Protein AF-A0A8C9F051-F1 (afdb_monomer_lite)

Radius of gyration: 27.18 Å; chains: 1; bounding box: 71×19×68 Å

pLDDT: mean 73.29, std 19.91, range [35.72, 96.06]

Sequence (101 aa):
MGLETEPLFQAWSYFRRRKFRQCSELCSQLLEGAPGEQAAWSLKTRALTEMVYVDEIEMDQEGIAEMMLDENAIAQVARKDNFLLSMLRPGVQAVFCQFFF

Secondary structure (DSSP, 8-state):
------HHHHHHHHHHTT-HHHHHHHHHHHHHH-TT-HHHHHHHHHHHHHHS---GGG-----HHHHHH----S-SS--TT-HHHHTS-TTSHHHHTTS--

Foldseek 3Di:
DDPPPDLLVVLVVCVVVLVLVVSLVSLVVVCVVPVPPPSSVVSNVVSVCSVVDDDVVVVPPQDPCCLPVVPVPPDPDDDPPPVVVVVRDPPPVVVVVPPPD

Organism: Pavo cristatus (NCBI:txid9049)

InterPro domains:
  IPR028796 Tetratricopeptide repeat protein 8 [PTHR44177] (4-81)

Structure (mmCIF, N/CA/C/O backbone):
data_AF-A0A8C9F051-F1
#
_entry.id   AF-A0A8C9F051-F1
#
loop_
_atom_site.group_PDB
_atom_site.id
_atom_site.type_symbol
_atom_site.label_atom_id
_atom_site.label_alt_id
_atom_site.label_comp_id
_atom_site.label_asym_id
_atom_site.label_entity_id
_atom_site.label_seq_id
_atom_site.pdbx_PDB_ins_code
_atom_site.Cartn_x
_atom_site.Cartn_y
_atom_site.Cartn_z
_atom_site.occupancy
_atom_site.B_iso_or_equiv
_atom_site.auth_seq_id
_atom_site.auth_comp_id
_atom_site.auth_asym_id
_atom_site.auth_atom_id
_atom_site.pdbx_PDB_model_num
ATOM 1 N N . MET A 1 1 ? -32.165 -7.580 15.255 1.00 35.72 1 MET A N 1
ATOM 2 C CA . MET A 1 1 ? -30.888 -7.340 15.954 1.00 35.72 1 MET A CA 1
ATOM 3 C C . MET A 1 1 ? -29.849 -7.100 14.881 1.00 35.72 1 MET A C 1
ATOM 5 O O . MET A 1 1 ? -29.551 -8.028 14.139 1.00 35.72 1 MET A O 1
ATOM 9 N N . GLY A 1 2 ? -29.443 -5.844 14.684 1.00 45.28 2 GLY A N 1
ATOM 10 C CA . GLY A 1 2 ? -28.392 -5.518 13.724 1.00 45.28 2 GLY A CA 1
ATOM 11 C C . GLY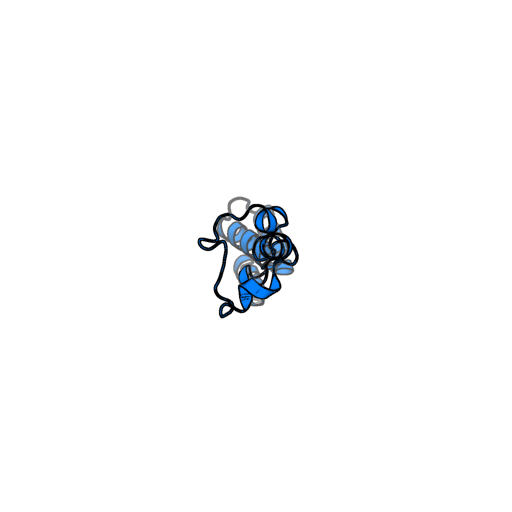 A 1 2 ? -27.100 -6.169 14.195 1.00 45.28 2 GLY A C 1
ATOM 12 O O . GLY A 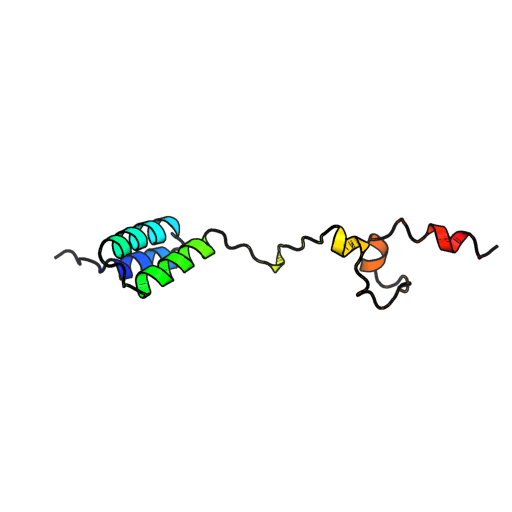1 2 ? -26.731 -6.007 15.353 1.00 45.28 2 GLY A O 1
ATOM 13 N N . LEU A 1 3 ? -26.477 -6.968 13.334 1.00 50.34 3 LEU A N 1
ATOM 14 C CA . LEU A 1 3 ? -25.145 -7.496 13.583 1.00 50.34 3 LEU A CA 1
ATOM 15 C C . LEU A 1 3 ? -24.209 -6.289 13.639 1.00 50.34 3 LEU A C 1
ATOM 17 O O . LEU A 1 3 ? -23.938 -5.689 12.600 1.00 50.34 3 LEU A O 1
ATOM 21 N N . GLU A 1 4 ? -23.763 -5.905 14.832 1.00 55.94 4 GLU A N 1
ATOM 22 C CA . GLU A 1 4 ? -22.588 -5.052 14.980 1.00 55.94 4 GLU A CA 1
ATOM 23 C C . GLU A 1 4 ? -21.422 -5.843 14.388 1.00 55.94 4 GLU A C 1
ATOM 25 O O . GLU A 1 4 ? -20.851 -6.733 15.016 1.00 55.94 4 GLU A O 1
ATOM 30 N N . THR A 1 5 ? -21.165 -5.636 13.098 1.00 64.38 5 THR A N 1
ATOM 31 C CA . THR A 1 5 ? -20.047 -6.281 12.426 1.00 64.38 5 THR A CA 1
ATOM 32 C C . THR A 1 5 ? -18.779 -5.741 13.049 1.00 64.38 5 THR A C 1
ATOM 34 O O . THR A 1 5 ? -18.545 -4.534 13.004 1.00 64.38 5 THR A O 1
ATOM 37 N N . GLU A 1 6 ? -17.987 -6.645 13.614 1.00 85.19 6 GLU A N 1
ATOM 38 C CA . GLU A 1 6 ? -16.662 -6.358 14.144 1.00 85.19 6 GLU A CA 1
ATOM 39 C C . GLU A 1 6 ? -15.872 -5.517 13.108 1.00 85.19 6 GLU A C 1
ATOM 41 O O . GLU A 1 6 ? -15.854 -5.847 11.912 1.00 85.19 6 GLU A O 1
ATOM 46 N N . PRO A 1 7 ? -15.331 -4.356 13.508 1.00 88.06 7 PRO A N 1
ATOM 47 C CA . PRO A 1 7 ? -14.854 -3.345 12.568 1.00 88.06 7 PRO A CA 1
ATOM 48 C C . PRO A 1 7 ? -13.638 -3.805 11.748 1.00 88.06 7 PRO A C 1
ATOM 50 O O . PRO A 1 7 ? -13.498 -3.396 10.589 1.00 88.06 7 PRO A O 1
ATOM 53 N N . LEU A 1 8 ? -12.799 -4.707 12.272 1.00 88.69 8 LEU A N 1
ATOM 54 C CA . LEU A 1 8 ? -11.705 -5.314 11.512 1.00 88.69 8 LEU A CA 1
ATOM 55 C C . LEU A 1 8 ? -12.246 -6.208 10.384 1.00 88.69 8 LEU A C 1
ATOM 57 O O . LEU A 1 8 ? -11.754 -6.145 9.253 1.00 88.69 8 LEU A O 1
ATOM 61 N N . PHE A 1 9 ? -13.304 -6.985 10.636 1.00 91.31 9 PHE A N 1
ATOM 62 C CA . PHE A 1 9 ? -13.982 -7.772 9.604 1.00 91.31 9 PHE A CA 1
ATOM 63 C C . PHE A 1 9 ? -14.562 -6.889 8.490 1.00 91.31 9 PHE A C 1
ATOM 65 O O . PHE A 1 9 ? -14.474 -7.228 7.301 1.00 91.31 9 PHE A O 1
ATOM 72 N N . GLN A 1 10 ? -15.113 -5.725 8.843 1.00 92.56 10 GLN A N 1
ATOM 73 C CA . GLN A 1 10 ? -15.586 -4.757 7.856 1.00 92.56 10 GLN A CA 1
ATOM 74 C C . GLN A 1 10 ? -14.429 -4.182 7.021 1.00 92.56 10 GLN A C 1
ATOM 76 O O . GLN A 1 10 ? -14.539 -4.135 5.790 1.00 92.56 10 GLN A O 1
ATOM 81 N N . ALA A 1 11 ? -13.303 -3.821 7.648 1.00 93.38 11 ALA A N 1
ATOM 82 C CA . ALA A 1 11 ? -12.099 -3.366 6.946 1.00 93.38 11 ALA A CA 1
ATOM 83 C C . ALA A 1 11 ? -11.596 -4.429 5.959 1.00 93.38 11 ALA A C 1
ATOM 85 O O . ALA A 1 11 ? -11.330 -4.145 4.788 1.00 93.38 11 ALA A O 1
ATOM 86 N N . TRP A 1 12 ? -11.571 -5.687 6.393 1.00 93.19 12 TRP A N 1
ATOM 87 C CA . TRP A 1 12 ? -11.159 -6.809 5.559 1.00 93.19 12 TRP A CA 1
ATOM 88 C C . TRP A 1 12 ? -12.093 -7.038 4.359 1.00 93.19 12 TRP A C 1
ATOM 90 O O . TRP A 1 12 ? -11.648 -7.354 3.251 1.00 93.19 12 TRP A O 1
ATOM 100 N N . SER A 1 13 ? -13.398 -6.820 4.541 1.00 94.81 13 SER A N 1
ATOM 101 C CA . SER A 1 13 ? -14.375 -6.835 3.448 1.00 94.81 13 SER A CA 1
ATOM 102 C C . SER A 1 13 ? -14.100 -5.735 2.414 1.00 94.81 13 SER A C 1
ATOM 104 O O . SER A 1 13 ? -14.150 -6.001 1.209 1.00 94.81 13 SER A O 1
ATOM 106 N N . TYR A 1 14 ? -13.750 -4.520 2.855 1.00 95.50 14 TYR A N 1
ATOM 107 C CA . TYR A 1 14 ? -13.354 -3.434 1.951 1.00 95.50 14 TYR A CA 1
ATOM 108 C C . TYR A 1 14 ? -12.067 -3.749 1.189 1.00 95.50 14 TYR A C 1
ATOM 110 O O . TYR A 1 14 ? -12.028 -3.543 -0.028 1.00 95.50 14 TYR A O 1
ATOM 118 N N . PHE A 1 15 ? -11.062 -4.312 1.865 1.00 95.31 15 PHE A N 1
ATOM 119 C CA . PHE A 1 15 ? -9.805 -4.728 1.242 1.00 95.31 15 PHE A CA 1
ATOM 120 C C . PHE A 1 15 ? -10.037 -5.730 0.100 1.00 95.31 15 PHE A C 1
ATOM 122 O O . PHE A 1 15 ? -9.588 -5.505 -1.023 1.00 95.31 15 PHE A O 1
ATOM 129 N N . ARG A 1 16 ? -10.833 -6.786 0.332 1.00 95.25 16 ARG A N 1
ATOM 130 C CA . ARG A 1 16 ? -11.150 -7.789 -0.709 1.00 95.25 16 ARG A CA 1
ATOM 131 C C . ARG A 1 16 ? -11.885 -7.211 -1.919 1.00 95.25 16 ARG A C 1
ATOM 133 O O . ARG A 1 16 ? -11.747 -7.727 -3.022 1.00 95.25 16 ARG A O 1
ATOM 140 N N . ARG A 1 17 ? -12.654 -6.138 -1.729 1.00 96.06 17 ARG A N 1
ATOM 141 C CA . ARG A 1 17 ? -13.379 -5.432 -2.799 1.00 96.06 17 ARG A CA 1
ATOM 142 C C . ARG A 1 17 ? -12.529 -4.357 -3.487 1.00 96.06 17 ARG A C 1
ATOM 144 O O . ARG A 1 17 ? -13.089 -3.542 -4.214 1.00 96.06 17 ARG A O 1
ATOM 151 N N . ARG A 1 18 ? -11.215 -4.320 -3.223 1.00 93.19 18 ARG A N 1
ATOM 152 C CA . ARG A 1 18 ? -10.266 -3.295 -3.697 1.00 93.19 18 ARG A CA 1
ATOM 153 C C . ARG A 1 18 ? -10.656 -1.862 -3.309 1.00 93.19 18 ARG A C 1
ATOM 155 O O . ARG A 1 18 ? -10.235 -0.895 -3.935 1.00 93.19 18 ARG A O 1
ATOM 162 N N . LYS A 1 19 ? -11.455 -1.693 -2.249 1.00 95.69 19 LYS A N 1
ATOM 163 C CA . LYS A 1 19 ? -11.827 -0.374 -1.715 1.00 95.69 19 LYS A CA 1
ATOM 164 C C . LYS A 1 19 ? -10.791 0.083 -0.689 1.00 95.69 19 LYS A C 1
ATOM 166 O O . LYS A 1 19 ? -11.080 0.224 0.499 1.00 95.69 19 LYS A O 1
ATOM 171 N N . PHE A 1 20 ? -9.563 0.285 -1.157 1.00 95.94 20 PHE A N 1
ATOM 172 C CA . PHE A 1 20 ? -8.400 0.488 -0.293 1.00 95.94 20 PHE A CA 1
ATOM 173 C C . PHE A 1 20 ? -8.457 1.778 0.530 1.00 95.94 20 PHE A C 1
ATOM 175 O O . PHE A 1 20 ? -8.099 1.764 1.705 1.00 95.94 20 PHE A O 1
ATOM 182 N N . ARG A 1 21 ? -9.001 2.865 -0.033 1.00 95.25 21 ARG A N 1
ATOM 183 C CA . ARG A 1 21 ? -9.178 4.135 0.688 1.00 95.25 21 ARG A CA 1
ATOM 184 C C . ARG A 1 21 ? -10.033 3.967 1.949 1.00 95.25 21 ARG A C 1
ATOM 186 O O . ARG A 1 21 ? -9.616 4.340 3.038 1.00 95.25 21 ARG A O 1
ATOM 193 N N . GLN A 1 22 ? -11.188 3.322 1.795 1.00 94.50 22 GLN A N 1
ATOM 194 C CA . GLN A 1 22 ? -12.141 3.066 2.881 1.00 94.50 22 GLN A CA 1
ATOM 195 C C . GLN A 1 22 ? -11.565 2.096 3.918 1.00 94.50 22 GLN A C 1
ATOM 197 O O . GLN A 1 22 ? -11.760 2.280 5.115 1.00 94.50 22 GLN A O 1
ATOM 202 N N . CYS A 1 23 ? -10.812 1.088 3.465 1.00 95.12 23 CYS A N 1
ATOM 203 C CA . CYS A 1 23 ? -10.084 0.185 4.353 1.00 95.12 23 CYS A CA 1
ATOM 204 C C . CYS A 1 23 ? -9.050 0.940 5.206 1.00 95.12 23 CYS A C 1
ATOM 206 O O . CYS A 1 23 ? -8.997 0.740 6.415 1.00 95.12 23 CYS A O 1
ATOM 208 N N . SER A 1 24 ? -8.251 1.824 4.599 1.00 95.06 24 SER A N 1
ATOM 209 C CA . SER A 1 24 ? -7.224 2.601 5.304 1.00 95.06 24 SER A CA 1
ATOM 210 C C . SER A 1 24 ? -7.821 3.573 6.325 1.00 95.06 24 SER A C 1
ATOM 212 O O . SER A 1 24 ? -7.292 3.702 7.432 1.00 95.06 24 SER A O 1
ATOM 214 N N . GLU A 1 25 ? -8.916 4.253 5.978 1.00 95.44 25 GLU A N 1
ATOM 215 C CA . GLU A 1 25 ? -9.633 5.157 6.888 1.00 95.44 25 GLU A CA 1
ATOM 216 C C . GLU A 1 25 ? -10.178 4.391 8.107 1.00 95.44 25 GLU A C 1
ATOM 218 O O . GLU A 1 25 ? -9.909 4.782 9.243 1.00 95.44 25 GLU A O 1
ATOM 223 N N . LEU A 1 26 ? -10.831 3.243 7.890 1.00 93.94 26 LEU A N 1
ATOM 224 C CA . LEU A 1 26 ? -11.379 2.420 8.974 1.00 93.94 26 LEU A CA 1
ATOM 225 C C . LEU A 1 26 ? -10.279 1.822 9.870 1.00 93.94 26 LEU A C 1
ATOM 227 O O . LEU A 1 26 ? -10.383 1.867 11.093 1.00 93.94 26 LEU A O 1
ATOM 231 N N . CYS A 1 27 ? -9.180 1.330 9.288 1.00 93.00 27 CYS A N 1
ATOM 232 C CA . CYS A 1 27 ? -8.031 0.864 10.070 1.00 93.00 27 CYS A CA 1
ATOM 233 C C . CYS A 1 27 ? -7.348 1.993 10.856 1.00 93.00 27 CYS A C 1
ATOM 235 O O . CYS A 1 27 ? -6.752 1.726 11.893 1.00 93.00 27 CYS A O 1
ATOM 237 N N . SER A 1 28 ? -7.414 3.246 10.392 1.00 93.81 28 SER A N 1
ATOM 238 C CA . SER A 1 28 ? -6.868 4.387 11.142 1.00 93.81 28 SER A CA 1
ATOM 239 C C . SER A 1 28 ? -7.685 4.660 12.402 1.00 93.81 28 SER A C 1
ATOM 241 O O . SER A 1 28 ? -7.102 4.791 13.471 1.00 93.81 28 SER A O 1
ATOM 243 N N . GLN A 1 29 ? -9.014 4.620 12.288 1.00 92.81 29 GLN A N 1
ATOM 244 C CA . GLN A 1 29 ? -9.928 4.755 13.428 1.00 92.81 29 GLN A CA 1
ATOM 245 C C . GLN A 1 29 ? -9.727 3.633 14.460 1.00 92.81 29 GLN A C 1
ATOM 247 O O . GLN A 1 29 ? -9.760 3.883 15.661 1.00 92.81 29 GLN A O 1
ATOM 252 N N . LEU A 1 30 ? -9.459 2.403 14.004 1.00 91.06 30 LEU A N 1
ATOM 253 C CA . LEU A 1 30 ? -9.164 1.277 14.899 1.00 91.06 30 LEU A CA 1
ATOM 254 C C . LEU A 1 30 ? -7.858 1.466 15.674 1.00 91.06 30 LEU A C 1
ATOM 256 O O . LEU A 1 30 ? -7.813 1.259 16.886 1.00 91.06 30 LEU A O 1
ATOM 260 N N . LEU A 1 31 ? -6.809 1.922 14.989 1.00 90.38 31 LEU A N 1
ATOM 261 C CA . LEU A 1 31 ? -5.500 2.158 15.599 1.00 90.38 31 LEU A CA 1
ATOM 262 C C . LEU A 1 31 ? -5.491 3.357 16.559 1.00 90.38 31 LEU A C 1
ATOM 264 O O . LEU A 1 31 ? -4.697 3.363 17.497 1.00 90.38 31 LEU A O 1
ATOM 268 N N . GLU A 1 32 ? -6.361 4.350 16.354 1.00 89.44 32 GLU A N 1
ATOM 269 C CA . GLU A 1 32 ? -6.563 5.459 17.298 1.00 89.44 32 GLU A CA 1
ATOM 270 C C . GLU A 1 32 ? -7.156 4.979 18.631 1.00 89.44 32 GLU A C 1
ATOM 272 O O . GLU A 1 32 ? -6.776 5.483 19.687 1.00 89.44 32 GLU A O 1
ATOM 277 N N . GLY A 1 33 ? -8.052 3.985 18.595 1.00 84.50 33 GLY A N 1
ATOM 278 C CA . GLY A 1 33 ? -8.637 3.386 19.797 1.00 84.50 33 GLY A CA 1
ATOM 279 C C . GLY A 1 33 ? -7.693 2.418 20.517 1.00 84.50 33 GLY A C 1
ATOM 280 O O . GLY A 1 33 ? -7.592 2.449 21.744 1.00 84.50 33 GLY A O 1
ATOM 281 N N . ALA A 1 34 ? -6.986 1.569 19.766 1.00 81.38 34 ALA A N 1
ATOM 282 C CA . ALA A 1 34 ? -6.060 0.575 20.303 1.00 81.38 34 ALA A CA 1
ATOM 283 C C . ALA A 1 34 ? -4.760 0.529 19.470 1.00 81.38 34 ALA A C 1
ATOM 285 O O . ALA A 1 34 ? -4.668 -0.215 18.490 1.00 81.38 34 ALA A O 1
ATOM 286 N N . PRO A 1 35 ? -3.697 1.252 19.871 1.00 73.38 35 PRO A N 1
ATOM 287 C CA . PRO A 1 35 ? -2.469 1.371 19.074 1.00 73.38 35 PRO A CA 1
ATOM 288 C C . PRO A 1 35 ? -1.633 0.077 18.977 1.00 73.38 35 PRO A C 1
ATOM 290 O O . PRO A 1 35 ? -0.595 0.066 18.320 1.00 73.38 35 PRO A O 1
ATOM 293 N N . GLY A 1 36 ? -2.058 -1.015 19.625 1.00 74.06 36 GLY A N 1
ATOM 294 C CA . GLY A 1 36 ? -1.366 -2.310 19.648 1.00 74.06 36 GLY A CA 1
ATOM 295 C C . GLY A 1 36 ? -1.927 -3.369 18.695 1.00 74.06 36 GLY A C 1
ATOM 296 O O . GLY A 1 36 ? -1.448 -4.503 18.697 1.00 74.06 36 GLY A O 1
ATOM 297 N N . GLU A 1 37 ? -2.945 -3.049 17.893 1.00 83.12 37 GLU A N 1
ATOM 298 C CA . GLU A 1 37 ? -3.579 -4.031 17.012 1.00 83.12 37 GLU A CA 1
ATOM 299 C C . GLU A 1 37 ? -2.745 -4.293 15.744 1.00 83.12 37 GLU A C 1
ATOM 301 O O . GLU A 1 37 ? -2.885 -3.645 14.702 1.00 83.12 37 GLU A O 1
ATOM 306 N N . GLN A 1 38 ? -1.872 -5.302 15.815 1.00 88.88 38 GLN A N 1
ATOM 307 C CA . GLN A 1 38 ? -1.005 -5.711 14.702 1.00 88.88 38 GLN A CA 1
ATOM 308 C C . GLN A 1 38 ? -1.802 -6.076 13.434 1.00 88.88 38 GLN A C 1
ATOM 310 O O . GLN A 1 38 ? -1.357 -5.819 12.311 1.00 88.88 38 GLN A O 1
ATOM 315 N N . ALA A 1 39 ? -3.000 -6.646 13.593 1.00 90.12 39 ALA A N 1
ATOM 316 C CA . ALA A 1 39 ? -3.872 -7.001 12.476 1.00 90.12 39 ALA A CA 1
ATOM 317 C C . ALA A 1 39 ? -4.368 -5.758 11.714 1.00 90.12 39 ALA A C 1
ATOM 319 O O . ALA A 1 39 ? -4.246 -5.706 10.490 1.00 90.12 39 ALA A O 1
ATOM 320 N N . ALA A 1 40 ? -4.844 -4.725 12.417 1.00 91.19 40 ALA A N 1
ATOM 321 C CA . ALA A 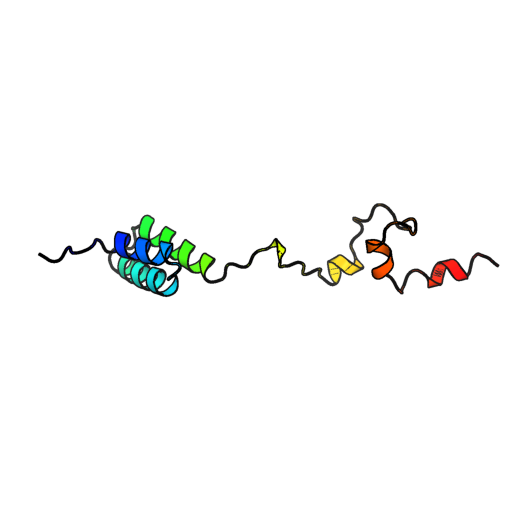1 40 ? -5.274 -3.474 11.791 1.00 91.19 40 ALA A CA 1
ATOM 322 C C . ALA A 1 40 ? -4.097 -2.734 11.132 1.00 91.19 40 ALA A C 1
ATOM 324 O O . ALA A 1 40 ? -4.231 -2.208 10.024 1.00 91.19 40 ALA A O 1
ATOM 325 N N . TRP A 1 41 ? -2.920 -2.751 11.768 1.00 92.25 41 TRP A N 1
ATOM 326 C CA . TRP A 1 41 ? -1.712 -2.125 11.228 1.00 92.25 41 TRP A CA 1
ATOM 327 C C . TRP A 1 41 ? -1.215 -2.799 9.943 1.00 92.25 41 TRP A C 1
ATOM 329 O O . TRP A 1 41 ? -0.938 -2.122 8.948 1.00 92.25 41 TRP A O 1
ATOM 339 N N . SER A 1 42 ? -1.156 -4.134 9.935 1.00 93.94 42 SER A N 1
ATOM 340 C CA . SER A 1 42 ? -0.765 -4.907 8.748 1.00 93.94 42 SER A CA 1
ATOM 341 C C . SER A 1 42 ? -1.775 -4.764 7.605 1.00 93.94 42 SER A C 1
ATOM 343 O O . SER A 1 42 ? -1.388 -4.651 6.442 1.00 93.94 42 SER A O 1
ATOM 345 N N . LEU A 1 43 ? -3.075 -4.701 7.909 1.00 94.06 43 LEU A N 1
ATOM 346 C CA . LEU A 1 43 ? -4.105 -4.486 6.894 1.00 94.06 43 LEU A CA 1
ATOM 347 C C . LEU A 1 43 ? -4.023 -3.075 6.288 1.00 94.06 43 LEU A C 1
ATOM 349 O O . LEU A 1 43 ? -4.134 -2.927 5.070 1.00 94.06 43 LEU A O 1
ATOM 353 N N . LYS A 1 44 ? -3.768 -2.049 7.111 1.00 94.44 44 LYS A N 1
ATOM 354 C CA . LYS A 1 44 ? -3.588 -0.663 6.654 1.00 94.44 44 LYS A CA 1
ATOM 355 C C . LYS A 1 44 ? -2.380 -0.517 5.736 1.00 94.44 44 LYS A C 1
ATOM 357 O O . LYS A 1 44 ? -2.511 0.050 4.657 1.00 94.44 44 LYS A O 1
ATOM 362 N N . THR A 1 45 ? -1.223 -1.037 6.141 1.00 93.88 45 THR A N 1
ATOM 363 C CA . THR A 1 45 ? 0.004 -0.973 5.326 1.00 93.88 45 THR A CA 1
ATOM 364 C C . THR A 1 45 ? -0.188 -1.651 3.975 1.00 93.88 45 THR A C 1
ATOM 366 O O . THR A 1 45 ? 0.124 -1.044 2.955 1.00 93.88 45 THR A O 1
ATOM 369 N N . ARG A 1 46 ? -0.818 -2.832 3.943 1.00 95.06 46 ARG A N 1
ATOM 370 C CA . ARG A 1 46 ? -1.176 -3.502 2.683 1.00 95.06 46 ARG A CA 1
ATOM 371 C C . ARG A 1 46 ? -2.140 -2.686 1.827 1.00 95.06 46 ARG A C 1
ATOM 373 O O . ARG A 1 46 ? -1.956 -2.595 0.622 1.00 95.06 46 ARG A O 1
ATOM 380 N N . ALA A 1 47 ? -3.171 -2.085 2.420 1.00 95.38 47 ALA A N 1
ATOM 381 C CA . ALA A 1 47 ? -4.100 -1.244 1.667 1.00 95.38 47 ALA A CA 1
ATOM 382 C C . ALA A 1 47 ? -3.398 -0.025 1.045 1.00 95.38 47 ALA A C 1
ATOM 384 O O . ALA A 1 47 ? -3.720 0.350 -0.078 1.00 95.38 47 ALA A O 1
ATOM 385 N N . LEU A 1 48 ? -2.434 0.580 1.748 1.00 95.12 48 LEU A N 1
ATOM 386 C CA . LEU A 1 48 ? -1.657 1.714 1.244 1.00 95.12 48 LEU A CA 1
ATOM 387 C C . LEU A 1 48 ? -0.747 1.325 0.072 1.00 95.12 48 LEU A C 1
ATOM 389 O O . LEU A 1 48 ? -0.722 2.050 -0.918 1.00 95.12 48 LEU A O 1
ATOM 393 N N . THR A 1 49 ? -0.045 0.191 0.153 1.00 94.19 49 THR A N 1
ATOM 394 C CA . THR A 1 49 ? 0.837 -0.269 -0.933 1.00 94.19 49 THR A CA 1
ATOM 395 C C . THR A 1 49 ? 0.048 -0.661 -2.177 1.00 94.19 49 THR A C 1
ATOM 397 O O . THR A 1 49 ? 0.447 -0.321 -3.281 1.00 94.19 49 THR A O 1
ATOM 400 N N . GLU A 1 50 ? -1.109 -1.302 -2.004 1.00 93.50 50 GLU A N 1
ATOM 401 C CA . GLU A 1 50 ? -1.981 -1.722 -3.112 1.00 93.50 50 GLU A CA 1
ATOM 402 C C . GLU A 1 50 ? -2.643 -0.541 -3.843 1.00 93.50 50 GLU A C 1
ATOM 404 O O . GLU A 1 50 ? -3.015 -0.666 -5.006 1.00 93.50 50 GLU A O 1
ATOM 409 N N . MET A 1 51 ? -2.786 0.629 -3.202 1.00 92.06 51 MET A N 1
ATOM 410 C CA . MET A 1 51 ? -3.294 1.832 -3.883 1.00 92.06 51 MET A CA 1
ATOM 411 C C . MET A 1 51 ? -2.328 2.400 -4.919 1.00 92.06 51 MET A C 1
ATOM 413 O O . MET A 1 51 ? -2.772 3.063 -5.852 1.00 92.06 51 MET A O 1
ATOM 417 N N . VAL A 1 52 ? -1.030 2.186 -4.722 1.00 92.00 52 VAL A N 1
ATOM 418 C CA . VAL A 1 52 ? 0.043 2.704 -5.581 1.00 92.00 52 VAL A CA 1
ATOM 419 C C . VAL A 1 52 ? 0.815 1.573 -6.254 1.00 92.00 52 VAL A C 1
ATOM 421 O O . VAL A 1 52 ? 1.897 1.804 -6.784 1.00 92.00 52 VAL A O 1
ATOM 424 N N . TYR A 1 53 ? 0.279 0.353 -6.206 1.00 88.94 53 TYR A N 1
ATOM 425 C CA . TYR A 1 53 ? 0.934 -0.809 -6.778 1.00 88.94 53 TYR A CA 1
ATOM 426 C C . TYR A 1 53 ? 0.938 -0.696 -8.302 1.00 88.94 53 TYR A C 1
ATOM 428 O O . TYR A 1 53 ? -0.117 -0.586 -8.931 1.00 88.94 53 TYR A O 1
ATOM 436 N N . VAL A 1 54 ? 2.139 -0.715 -8.869 1.00 86.88 54 VAL A N 1
ATOM 437 C CA . VAL A 1 54 ? 2.411 -0.761 -10.305 1.00 86.88 54 VAL A CA 1
ATOM 438 C C . VAL A 1 54 ? 3.230 -2.022 -10.547 1.00 86.88 54 VAL A C 1
ATOM 440 O O . VAL A 1 54 ? 4.114 -2.331 -9.747 1.00 86.88 54 VAL A O 1
ATOM 443 N N . ASP A 1 55 ? 2.898 -2.770 -11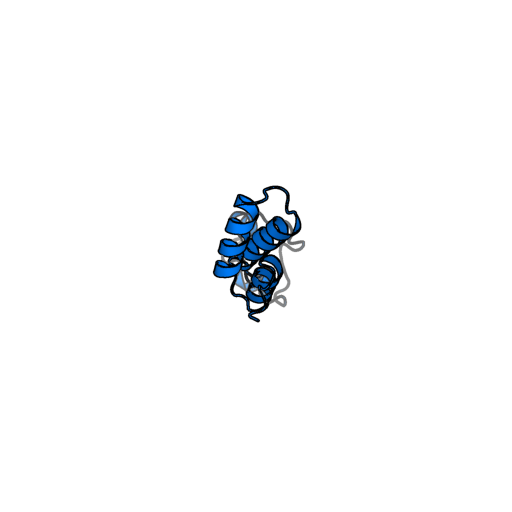.599 1.00 84.94 55 ASP A N 1
ATOM 444 C CA . ASP A 1 55 ? 3.650 -3.970 -11.964 1.00 84.94 55 ASP A CA 1
ATOM 445 C C . ASP A 1 55 ? 5.056 -3.568 -12.425 1.00 84.94 55 ASP A C 1
ATOM 447 O O . ASP A 1 55 ? 5.214 -2.746 -13.328 1.00 84.94 55 ASP A O 1
ATOM 451 N N . GLU A 1 56 ? 6.077 -4.142 -11.795 1.00 80.06 56 GLU A N 1
ATOM 452 C CA . GLU A 1 56 ? 7.478 -3.852 -12.104 1.00 80.06 56 GLU A CA 1
ATOM 453 C C . GLU A 1 56 ? 7.851 -4.302 -13.525 1.00 80.06 56 GLU A C 1
ATOM 455 O O . GLU A 1 56 ? 8.738 -3.709 -14.129 1.00 80.06 56 GLU A O 1
ATOM 460 N N . ILE A 1 57 ? 7.142 -5.283 -14.101 1.00 79.81 57 ILE A N 1
ATOM 461 C CA . ILE A 1 57 ? 7.368 -5.747 -15.482 1.00 79.81 57 ILE A CA 1
ATOM 462 C C . ILE A 1 57 ? 6.981 -4.671 -16.508 1.00 79.81 57 ILE A C 1
ATOM 464 O O . ILE A 1 57 ? 7.549 -4.614 -17.592 1.00 79.81 57 ILE A O 1
ATOM 468 N N . GLU A 1 58 ? 6.021 -3.803 -16.186 1.00 72.25 58 GLU A N 1
ATOM 469 C CA . GLU A 1 58 ? 5.649 -2.684 -17.062 1.00 72.25 58 GLU A CA 1
ATOM 470 C C . GLU A 1 58 ? 6.592 -1.477 -16.896 1.00 72.25 58 GLU A C 1
ATOM 472 O O . GLU A 1 58 ? 6.514 -0.514 -17.663 1.00 72.25 58 GLU A O 1
ATOM 477 N N . MET A 1 59 ? 7.500 -1.517 -15.914 1.00 70.25 59 MET A N 1
ATOM 478 C CA . MET A 1 59 ? 8.475 -0.467 -15.631 1.00 70.25 59 MET A CA 1
ATOM 479 C C . MET A 1 59 ? 9.829 -0.739 -16.302 1.00 70.25 59 MET A C 1
ATOM 481 O O . MET A 1 59 ? 10.869 -0.721 -15.648 1.00 70.25 59 MET A O 1
ATOM 485 N N . ASP A 1 60 ? 9.840 -0.911 -17.625 1.00 65.06 60 ASP A N 1
ATOM 486 C CA . ASP A 1 60 ? 11.078 -0.965 -18.422 1.00 65.06 60 ASP A CA 1
ATOM 487 C C . ASP A 1 60 ? 11.671 0.448 -18.600 1.00 65.06 60 ASP A C 1
ATOM 489 O O . ASP A 1 60 ? 11.695 1.025 -19.691 1.00 65.06 60 ASP A O 1
ATOM 493 N N . GLN A 1 61 ? 12.100 1.062 -17.496 1.00 63.62 61 GLN A N 1
ATOM 494 C CA . GLN A 1 61 ? 12.688 2.398 -17.488 1.00 63.62 61 GLN A CA 1
ATOM 495 C C . GLN A 1 61 ? 14.216 2.302 -17.456 1.00 63.62 61 GLN A C 1
ATOM 497 O O . GLN A 1 61 ? 14.840 2.444 -16.411 1.00 63.62 61 GLN A O 1
ATOM 502 N N . GLU A 1 62 ? 14.815 2.063 -18.621 1.00 67.25 62 GLU A N 1
ATOM 503 C CA . GLU A 1 62 ? 16.271 2.005 -18.776 1.00 67.25 62 GLU A CA 1
ATOM 504 C C . GLU A 1 62 ? 16.874 3.410 -18.582 1.00 67.25 62 GLU A C 1
ATOM 506 O O . GLU A 1 62 ? 16.555 4.367 -19.301 1.00 67.25 62 GLU A O 1
ATOM 511 N N . GLY A 1 63 ? 17.707 3.575 -17.552 1.00 68.88 63 GLY A N 1
ATOM 512 C CA . GLY A 1 63 ? 18.318 4.864 -17.227 1.00 68.88 63 GLY A CA 1
ATOM 513 C C . GLY A 1 63 ? 19.437 5.240 -18.206 1.00 68.88 63 GLY A C 1
ATOM 514 O O . GLY A 1 63 ? 20.133 4.380 -18.729 1.00 68.88 63 GLY A O 1
ATOM 515 N N . ILE A 1 64 ? 19.713 6.538 -18.403 1.00 67.69 64 ILE A N 1
ATOM 516 C CA . ILE A 1 64 ? 20.817 6.999 -19.284 1.00 67.69 64 ILE A CA 1
ATOM 517 C C . ILE A 1 64 ? 22.175 6.410 -18.854 1.00 67.69 64 ILE A C 1
ATOM 519 O O . ILE A 1 64 ? 23.028 6.135 -19.695 1.00 67.69 64 ILE A O 1
ATOM 523 N N . ALA A 1 65 ? 22.379 6.204 -17.549 1.00 69.88 65 ALA A N 1
ATOM 524 C CA . ALA A 1 65 ? 23.585 5.567 -17.024 1.00 69.88 65 ALA A CA 1
ATOM 525 C C . ALA A 1 65 ? 23.674 4.085 -17.417 1.00 69.8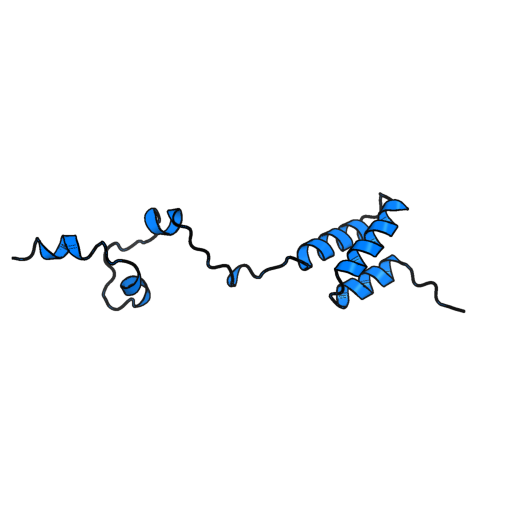8 65 ALA A C 1
ATOM 527 O O . ALA A 1 65 ? 24.748 3.639 -17.808 1.00 69.88 65 ALA A O 1
ATOM 528 N N . GLU A 1 66 ? 22.559 3.356 -17.381 1.00 67.06 66 GLU A N 1
ATOM 529 C CA . GLU A 1 66 ? 22.482 1.965 -17.838 1.00 67.06 66 GLU A CA 1
ATOM 530 C C . GLU A 1 66 ? 22.704 1.910 -19.356 1.00 67.06 66 GLU A C 1
ATOM 532 O O . GLU A 1 66 ? 23.580 1.201 -19.825 1.00 67.06 66 GLU A O 1
ATOM 537 N N . MET A 1 67 ? 22.080 2.788 -20.142 1.00 66.38 67 MET A N 1
ATOM 538 C CA . MET A 1 67 ? 22.284 2.809 -21.598 1.00 66.38 67 MET A CA 1
ATOM 539 C C . MET A 1 67 ? 23.725 3.141 -22.039 1.00 66.38 67 MET A C 1
ATOM 541 O O . MET A 1 67 ? 24.163 2.700 -23.104 1.00 66.38 67 MET A O 1
ATOM 545 N N . MET A 1 68 ? 24.452 3.975 -21.282 1.00 62.66 68 MET A N 1
ATOM 546 C CA . MET A 1 68 ? 25.781 4.475 -21.675 1.00 62.66 68 MET A CA 1
ATOM 547 C C . MET A 1 68 ? 26.948 3.703 -21.046 1.00 62.66 68 MET A C 1
ATOM 549 O O . MET A 1 68 ? 28.015 3.651 -21.657 1.00 62.66 68 MET A O 1
ATOM 553 N N . LEU A 1 69 ? 26.774 3.149 -19.841 1.00 68.31 69 LEU A N 1
ATOM 554 C CA . LEU A 1 69 ? 27.838 2.486 -19.075 1.00 68.31 69 LEU A CA 1
ATOM 555 C C . LEU A 1 69 ? 27.597 0.984 -18.878 1.00 68.31 69 LEU A C 1
ATOM 557 O O . LEU A 1 69 ? 28.365 0.350 -18.156 1.00 68.31 69 LEU A O 1
ATOM 561 N N . ASP A 1 70 ? 26.568 0.403 -19.502 1.00 63.97 70 ASP A N 1
ATOM 562 C CA . ASP A 1 70 ? 26.344 -1.037 -19.408 1.00 63.97 70 ASP A CA 1
ATOM 563 C C . ASP A 1 70 ? 27.408 -1.837 -20.186 1.00 63.97 70 ASP A C 1
ATOM 565 O O . ASP A 1 70 ? 27.414 -1.928 -21.418 1.00 63.97 70 ASP A O 1
ATOM 569 N N . GLU A 1 71 ? 28.338 -2.425 -19.428 1.00 63.56 71 GLU A N 1
ATOM 570 C CA . GLU A 1 71 ? 29.361 -3.368 -19.895 1.00 63.56 71 GLU A CA 1
ATOM 571 C C . GLU A 1 71 ? 28.890 -4.835 -19.836 1.00 63.56 71 GLU A C 1
ATOM 573 O O . GLU A 1 71 ? 29.659 -5.745 -20.153 1.00 63.56 71 GLU A O 1
ATOM 578 N N . ASN A 1 72 ? 27.628 -5.105 -19.474 1.00 67.62 72 ASN A N 1
ATOM 579 C CA . ASN A 1 72 ? 27.102 -6.468 -19.340 1.00 67.62 72 ASN A CA 1
ATOM 580 C C . ASN A 1 72 ? 26.896 -7.169 -20.707 1.00 67.62 72 ASN A C 1
ATOM 582 O O . ASN A 1 72 ? 26.664 -8.380 -20.787 1.00 67.62 72 ASN A O 1
ATOM 586 N N . ALA A 1 73 ? 27.045 -6.430 -21.813 1.00 63.09 73 ALA A N 1
ATOM 587 C CA . ALA A 1 73 ? 27.073 -6.962 -23.170 1.00 63.09 73 ALA A CA 1
ATOM 588 C C . ALA A 1 73 ? 28.402 -7.688 -23.478 1.00 63.09 73 ALA A C 1
ATOM 590 O O . ALA A 1 73 ? 29.422 -7.078 -23.798 1.00 63.09 73 ALA A O 1
ATOM 591 N N . ILE A 1 74 ? 28.363 -9.026 -23.481 1.00 64.25 74 ILE A N 1
ATOM 592 C CA . ILE A 1 74 ? 29.518 -9.908 -23.761 1.00 64.25 74 ILE A CA 1
ATOM 593 C C . ILE A 1 74 ? 30.093 -9.701 -25.182 1.00 64.25 74 ILE A C 1
ATOM 595 O O . ILE A 1 74 ? 31.276 -9.945 -25.421 1.00 64.25 74 ILE A O 1
ATOM 599 N N . ALA A 1 75 ? 29.283 -9.240 -26.143 1.00 58.78 75 ALA A N 1
ATOM 600 C CA . ALA A 1 75 ? 29.688 -9.048 -27.536 1.00 58.78 75 ALA A CA 1
ATOM 601 C C . ALA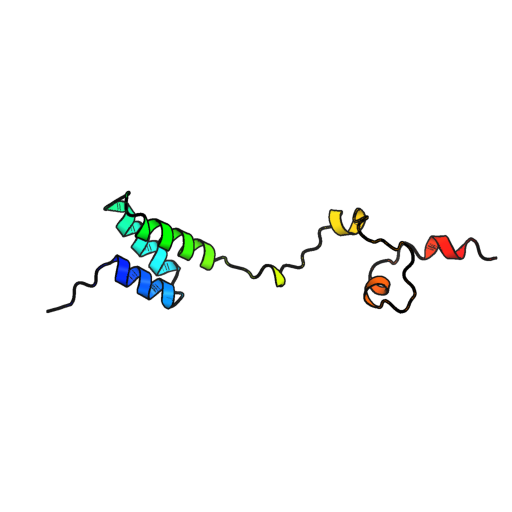 A 1 75 ? 29.610 -7.572 -27.958 1.00 58.78 75 ALA A C 1
ATOM 603 O O . ALA A 1 75 ? 28.527 -7.025 -28.140 1.00 58.78 75 ALA A O 1
ATOM 604 N N . GLN A 1 76 ? 30.768 -6.954 -28.212 1.00 56.75 76 GLN A N 1
ATOM 605 C CA . GLN A 1 76 ? 30.862 -5.591 -28.764 1.00 56.75 76 GLN A CA 1
ATOM 606 C C . GLN A 1 76 ? 30.457 -5.518 -30.251 1.00 56.75 76 GLN A C 1
ATOM 608 O O . GLN A 1 76 ? 30.138 -4.449 -30.765 1.00 56.75 76 GLN A O 1
ATOM 613 N N . VAL A 1 77 ? 30.438 -6.663 -30.946 1.00 57.28 77 VAL A N 1
ATOM 614 C CA . VAL A 1 77 ? 29.950 -6.811 -32.324 1.00 57.28 77 VAL A CA 1
ATOM 615 C C . VAL A 1 77 ? 29.016 -8.016 -32.371 1.00 57.28 77 VAL A C 1
ATOM 617 O O . VAL A 1 77 ? 29.462 -9.163 -32.428 1.00 57.28 77 VAL A O 1
ATOM 620 N N . ALA A 1 78 ? 27.707 -7.771 -32.331 1.00 54.75 78 ALA A N 1
ATOM 621 C CA . ALA A 1 78 ? 26.726 -8.816 -32.598 1.00 54.75 78 ALA A CA 1
ATOM 622 C C . ALA A 1 78 ? 26.682 -9.114 -34.104 1.00 54.75 78 ALA A C 1
ATOM 624 O O . ALA A 1 78 ? 26.706 -8.199 -34.931 1.00 54.75 78 ALA A O 1
ATOM 625 N N . ARG A 1 79 ? 26.591 -10.398 -34.478 1.00 51.16 79 ARG A N 1
ATOM 626 C CA . ARG A 1 79 ? 26.210 -10.761 -35.851 1.00 51.16 79 ARG A CA 1
ATOM 627 C C . ARG A 1 79 ? 24.818 -10.187 -36.129 1.00 51.16 79 ARG A C 1
ATOM 629 O O . ARG A 1 79 ? 23.966 -10.168 -35.242 1.00 51.16 79 ARG A O 1
ATOM 636 N N . LYS A 1 80 ? 24.630 -9.700 -37.359 1.00 46.50 80 LYS A N 1
ATOM 637 C CA . LYS A 1 80 ? 23.476 -8.919 -37.859 1.00 46.50 80 LYS A CA 1
ATOM 638 C C . LYS A 1 80 ? 22.104 -9.561 -37.586 1.00 46.50 80 LYS A C 1
ATOM 640 O O . LYS A 1 80 ? 21.078 -8.896 -37.651 1.00 46.50 80 LYS A O 1
ATOM 645 N N . ASP A 1 81 ? 22.117 -10.840 -37.259 1.00 52.28 81 ASP A N 1
ATOM 646 C CA . ASP A 1 81 ? 20.989 -11.732 -37.036 1.00 52.28 81 ASP A CA 1
ATOM 647 C C . ASP A 1 81 ? 20.276 -11.466 -35.688 1.00 52.28 81 ASP A C 1
ATOM 649 O O . ASP A 1 81 ? 19.138 -11.889 -35.495 1.00 52.28 81 ASP A O 1
ATOM 653 N N . ASN A 1 82 ? 20.896 -10.707 -34.773 1.00 51.75 82 ASN A N 1
ATOM 654 C CA . ASN A 1 82 ? 20.288 -10.301 -33.503 1.00 51.75 82 ASN A CA 1
ATOM 655 C C . ASN A 1 82 ? 19.572 -8.947 -33.655 1.00 51.75 82 ASN A C 1
ATOM 657 O O . ASN A 1 82 ? 20.138 -7.882 -33.401 1.00 51.75 82 ASN A O 1
ATOM 661 N N . PHE A 1 83 ? 18.304 -9.003 -34.066 1.00 48.62 83 PHE A N 1
ATOM 662 C CA . PHE A 1 83 ? 17.455 -7.847 -34.391 1.00 48.62 83 PHE A CA 1
ATOM 663 C C . PHE A 1 83 ? 17.401 -6.766 -33.290 1.00 48.62 83 PHE A C 1
ATOM 665 O O . PHE A 1 83 ? 17.466 -5.578 -33.608 1.00 48.62 83 PHE A O 1
ATOM 672 N N . LEU A 1 84 ? 17.391 -7.152 -32.007 1.00 52.59 84 LEU A N 1
ATOM 673 C CA . LEU A 1 84 ? 17.329 -6.210 -30.876 1.00 52.59 84 LEU A CA 1
ATOM 674 C C . LEU A 1 84 ? 18.574 -5.314 -30.742 1.00 52.59 84 LEU A C 1
ATOM 676 O O . LEU A 1 84 ? 18.456 -4.175 -30.304 1.00 52.59 84 LEU A O 1
ATOM 680 N N . LEU A 1 85 ? 19.754 -5.773 -31.176 1.00 52.44 85 LEU A N 1
ATOM 681 C CA . LEU A 1 85 ? 21.000 -5.002 -31.054 1.00 52.44 85 LEU A CA 1
ATOM 682 C C . LEU A 1 85 ? 21.188 -3.989 -32.197 1.00 52.44 85 LEU A C 1
ATOM 684 O O . LEU A 1 85 ? 21.925 -3.015 -32.058 1.00 52.44 85 LEU A O 1
ATOM 688 N N . SER A 1 86 ? 20.502 -4.199 -33.328 1.00 48.38 86 SER A N 1
ATOM 689 C CA . SER A 1 86 ? 20.592 -3.328 -34.509 1.00 48.38 86 SER A CA 1
ATOM 690 C C . SER A 1 86 ? 19.828 -2.005 -34.383 1.00 48.38 86 SER A C 1
ATOM 692 O O . SER A 1 86 ? 20.109 -1.077 -35.139 1.00 48.38 86 SER A O 1
ATOM 694 N N . MET A 1 87 ? 18.903 -1.891 -33.423 1.00 45.38 87 MET A N 1
ATOM 695 C CA . MET A 1 87 ? 18.112 -0.672 -33.211 1.00 45.38 87 MET A CA 1
ATOM 696 C C . MET A 1 87 ? 18.762 0.342 -32.256 1.00 45.38 87 MET A C 1
ATOM 698 O O . MET A 1 87 ? 18.294 1.475 -32.199 1.00 45.38 87 MET A O 1
ATOM 702 N N . LEU A 1 88 ? 19.843 -0.010 -31.540 1.00 51.03 88 LEU A N 1
ATOM 703 C CA . LEU A 1 88 ? 20.310 0.797 -30.401 1.00 51.03 88 LEU A CA 1
ATOM 704 C C . LEU A 1 88 ? 21.602 1.612 -30.595 1.00 51.03 88 LEU A C 1
ATOM 706 O O . LEU A 1 88 ? 21.992 2.313 -29.666 1.00 51.03 88 LEU A O 1
ATOM 710 N N . ARG A 1 89 ? 22.307 1.580 -31.740 1.00 43.66 89 ARG A N 1
ATOM 711 C CA . ARG A 1 89 ? 23.563 2.364 -31.869 1.00 43.66 89 ARG A CA 1
ATOM 712 C C . ARG A 1 89 ? 23.798 3.025 -33.237 1.00 43.66 89 ARG A C 1
ATOM 714 O O . ARG A 1 89 ? 24.495 2.450 -34.070 1.00 43.66 89 ARG A O 1
ATOM 721 N N . PRO A 1 90 ? 23.398 4.300 -33.424 1.00 47.25 90 PRO A N 1
ATOM 722 C CA . PRO A 1 90 ? 23.906 5.139 -34.515 1.00 47.25 90 PRO A CA 1
ATOM 723 C C . PRO A 1 90 ? 25.360 5.630 -34.310 1.00 47.25 90 PRO A C 1
ATOM 725 O O . PRO A 1 90 ? 25.907 6.287 -35.189 1.00 47.25 90 PRO A O 1
ATOM 728 N N . GLY A 1 91 ? 26.012 5.319 -33.178 1.00 50.81 91 GLY A N 1
ATOM 729 C CA . GLY A 1 91 ? 27.353 5.830 -32.834 1.00 50.81 91 GLY A CA 1
ATOM 730 C C . GLY A 1 91 ? 28.552 4.919 -33.146 1.00 50.81 91 GLY A C 1
ATOM 731 O O . GLY A 1 91 ? 29.679 5.400 -33.175 1.00 50.81 91 GLY A O 1
ATOM 732 N N . VAL A 1 92 ? 28.354 3.617 -33.392 1.00 48.69 92 VAL A N 1
ATOM 733 C CA . VAL A 1 92 ? 29.475 2.656 -33.568 1.00 48.69 92 VAL A CA 1
ATOM 734 C C . VAL A 1 92 ? 29.802 2.399 -35.045 1.00 48.69 92 VAL A C 1
ATOM 736 O O . VAL A 1 92 ? 30.891 1.939 -35.385 1.00 48.69 92 VAL A O 1
ATOM 739 N N . GLN A 1 93 ? 28.902 2.771 -35.958 1.00 41.88 93 GLN A N 1
ATOM 740 C CA . GLN A 1 93 ? 29.082 2.541 -37.393 1.00 41.88 93 GLN A CA 1
ATOM 741 C C . GLN A 1 93 ? 30.152 3.451 -38.030 1.00 41.88 93 GLN A C 1
ATOM 743 O O . GLN A 1 93 ? 30.668 3.134 -39.099 1.00 41.88 93 GLN A O 1
ATOM 748 N N . ALA A 1 94 ? 30.547 4.538 -37.356 1.00 41.88 94 ALA A N 1
ATOM 749 C CA . ALA A 1 94 ? 31.542 5.483 -37.865 1.00 41.88 94 ALA A CA 1
ATOM 750 C C . ALA A 1 94 ? 32.998 4.983 -37.767 1.00 41.88 94 ALA A C 1
ATOM 752 O O . ALA A 1 94 ? 33.842 5.442 -38.529 1.00 41.88 94 ALA A O 1
ATOM 753 N N . VAL A 1 95 ? 33.313 4.026 -36.883 1.00 45.34 95 VAL A N 1
ATOM 754 C CA . VAL A 1 95 ? 34.709 3.574 -36.692 1.00 45.34 95 VAL A CA 1
ATOM 755 C C . VAL A 1 95 ? 35.107 2.490 -37.702 1.00 45.34 95 VAL A C 1
ATOM 757 O O . VAL A 1 95 ? 36.272 2.380 -38.074 1.00 45.34 95 VAL A O 1
ATOM 760 N N . PHE A 1 96 ? 34.143 1.721 -38.218 1.00 38.16 96 PHE A N 1
ATOM 761 C CA . PHE A 1 96 ? 34.436 0.609 -39.129 1.00 38.16 96 PHE A CA 1
ATOM 762 C C . PHE A 1 96 ? 34.585 1.018 -40.602 1.00 38.16 96 PHE A C 1
ATOM 764 O O . PHE A 1 96 ? 35.151 0.259 -41.385 1.00 38.16 96 PHE A O 1
ATOM 771 N N . CYS A 1 97 ? 34.135 2.216 -40.993 1.00 40.06 97 CYS A N 1
ATOM 772 C CA . CYS A 1 97 ? 34.232 2.675 -42.383 1.00 40.06 97 CYS A CA 1
ATOM 773 C C . CYS A 1 97 ? 35.602 3.287 -42.742 1.00 40.06 97 CYS A C 1
ATOM 775 O O . CYS A 1 97 ? 35.826 3.618 -43.903 1.00 40.06 97 CYS A O 1
ATOM 777 N N . GLN A 1 98 ? 36.522 3.422 -41.776 1.00 41.47 98 GLN A N 1
ATOM 778 C CA . GLN A 1 98 ? 37.836 4.047 -41.987 1.00 41.47 98 GLN A CA 1
ATOM 779 C C . GLN A 1 98 ? 38.997 3.045 -42.147 1.00 41.47 98 GLN A C 1
ATOM 781 O O . GLN A 1 98 ? 40.094 3.457 -42.503 1.00 41.47 98 GLN A O 1
ATOM 786 N N . PHE A 1 99 ? 38.783 1.750 -41.882 1.00 41.41 99 PHE A N 1
ATOM 787 C CA . PHE A 1 99 ? 39.849 0.728 -41.870 1.00 41.41 99 PHE A CA 1
ATOM 788 C C . PHE A 1 99 ? 39.730 -0.340 -42.968 1.00 41.41 99 PHE A C 1
ATOM 790 O O . PHE A 1 99 ? 40.477 -1.316 -42.960 1.00 41.41 99 PHE A O 1
ATOM 797 N N . PHE A 1 100 ? 38.812 -0.163 -43.919 1.00 39.97 100 PHE A N 1
ATOM 798 C CA . PHE A 1 100 ? 38.683 -1.036 -45.089 1.00 39.97 100 PHE A CA 1
ATOM 799 C C . PHE A 1 100 ? 38.597 -0.208 -46.383 1.00 39.97 100 PHE A C 1
ATOM 801 O O . PHE A 1 100 ? 37.608 -0.254 -47.114 1.00 39.97 100 PHE A O 1
ATOM 808 N N . PHE A 1 101 ? 39.646 0.576 -46.639 1.00 43.16 101 PHE A N 1
ATOM 809 C CA . PHE A 1 101 ? 40.115 0.923 -47.981 1.00 43.16 101 PHE A CA 1
ATOM 810 C C . PHE A 1 101 ? 41.644 0.986 -47.968 1.00 43.16 101 PHE A C 1
ATOM 812 O O . PHE A 1 101 ? 42.186 1.482 -46.954 1.00 43.16 101 PHE A O 1
#